Protein AF-A0A8W4F7F2-F1 (afdb_monomer_lite)

pLDDT: mean 89.52, std 12.86, range [39.97, 97.62]

Structure (mmCIF, N/CA/C/O backbone):
data_AF-A0A8W4F7F2-F1
#
_entry.id   AF-A0A8W4F7F2-F1
#
loop_
_atom_site.group_PDB
_atom_site.id
_atom_site.type_symbol
_atom_site.label_atom_id
_atom_site.label_alt_id
_atom_site.label_comp_id
_atom_site.label_asym_id
_atom_site.label_entity_id
_atom_site.label_seq_id
_atom_site.pdbx_PDB_ins_code
_atom_site.Cartn_x
_atom_site.Cartn_y
_atom_site.Cartn_z
_atom_site.occupancy
_atom_site.B_iso_or_equiv
_atom_site.auth_seq_id
_atom_site.auth_comp_id
_atom_site.auth_asym_id
_atom_site.auth_atom_id
_atom_site.pdbx_PDB_model_num
ATOM 1 N N . MET A 1 1 ? -15.355 3.165 -2.096 1.00 92.69 1 MET A N 1
ATOM 2 C CA . MET A 1 1 ? -15.392 3.147 -0.621 1.00 92.69 1 MET A CA 1
ATOM 3 C C . MET A 1 1 ? -16.665 2.449 -0.189 1.00 92.69 1 MET A C 1
ATOM 5 O O . MET A 1 1 ? -17.707 2.718 -0.776 1.00 92.69 1 MET A O 1
ATOM 9 N N . ILE A 1 2 ? -16.573 1.542 0.776 1.00 95.56 2 ILE A N 1
ATOM 10 C CA . ILE A 1 2 ? -17.710 0.838 1.375 1.00 95.56 2 ILE A CA 1
ATOM 11 C C . ILE A 1 2 ? -17.670 1.126 2.873 1.00 95.56 2 ILE A C 1
ATOM 13 O O . ILE A 1 2 ? -16.602 1.048 3.472 1.00 95.56 2 ILE A O 1
ATOM 17 N N . LYS A 1 3 ? -18.817 1.466 3.459 1.00 94.94 3 LYS A N 1
ATOM 18 C CA . LYS A 1 3 ? -18.972 1.673 4.901 1.00 94.94 3 LYS A CA 1
ATOM 19 C C . LYS A 1 3 ? -19.854 0.566 5.466 1.00 94.94 3 LYS A C 1
ATOM 21 O O . LYS A 1 3 ? -20.820 0.165 4.818 1.00 94.94 3 LYS A O 1
ATOM 26 N N . GLY A 1 4 ? -19.518 0.075 6.647 1.00 94.06 4 GLY A N 1
ATOM 27 C CA . GLY A 1 4 ? -20.281 -0.945 7.359 1.00 94.06 4 GLY A CA 1
ATOM 28 C C . GLY A 1 4 ? -19.916 -0.956 8.834 1.00 94.06 4 GLY A C 1
ATOM 29 O O . GLY A 1 4 ? -19.192 -0.078 9.290 1.00 94.06 4 GLY A O 1
ATOM 30 N N . SER A 1 5 ? -20.395 -1.952 9.573 1.00 93.00 5 SER A N 1
ATOM 31 C CA . SER A 1 5 ? -20.025 -2.135 10.973 1.00 93.00 5 SER A CA 1
ATOM 32 C C . SER A 1 5 ? -19.712 -3.594 11.285 1.00 93.00 5 SER A C 1
ATOM 34 O O . SER A 1 5 ? -20.298 -4.518 10.715 1.00 93.00 5 SER A O 1
ATOM 36 N N . ILE A 1 6 ? -18.757 -3.805 12.187 1.00 87.19 6 ILE A N 1
ATOM 37 C CA . ILE A 1 6 ? -18.336 -5.118 12.675 1.00 87.19 6 ILE A CA 1
ATOM 38 C C . ILE A 1 6 ? -18.380 -5.056 14.198 1.00 87.19 6 ILE A C 1
ATOM 40 O O . ILE A 1 6 ? -17.715 -4.230 14.806 1.00 87.19 6 ILE A O 1
ATOM 44 N N . GLN A 1 7 ? -19.195 -5.909 14.827 1.00 89.62 7 GLN A N 1
ATOM 45 C CA . GLN A 1 7 ? -19.369 -5.934 16.292 1.00 89.62 7 GLN A CA 1
ATOM 46 C C . GLN A 1 7 ? -19.774 -4.575 16.908 1.00 89.62 7 GLN A C 1
ATOM 48 O O . GLN A 1 7 ? -19.492 -4.306 18.072 1.00 89.62 7 GLN A O 1
ATOM 53 N N . GLY A 1 8 ? -20.468 -3.730 16.139 1.00 88.31 8 GLY A N 1
ATOM 54 C CA . GLY A 1 8 ? -20.888 -2.396 16.575 1.00 88.31 8 GLY A CA 1
ATOM 55 C C . GLY A 1 8 ? -19.835 -1.298 16.395 1.00 88.31 8 GLY A C 1
ATOM 56 O O . GLY A 1 8 ? -20.120 -0.156 16.739 1.00 88.31 8 GLY A O 1
ATOM 57 N N . GLU A 1 9 ? -18.660 -1.612 15.842 1.00 86.50 9 GLU A N 1
ATOM 58 C CA . GLU A 1 9 ? -17.654 -0.626 15.434 1.00 86.50 9 GLU A CA 1
ATOM 59 C C . GLU A 1 9 ? -17.806 -0.326 13.936 1.00 86.50 9 GLU A C 1
ATOM 61 O O . GLU A 1 9 ? -17.881 -1.250 13.121 1.00 86.50 9 GLU A O 1
ATOM 66 N N . ASP A 1 10 ? -17.880 0.955 13.568 1.00 91.94 10 ASP A N 1
ATOM 67 C CA . ASP A 1 10 ? -17.946 1.384 12.167 1.00 91.94 10 ASP A CA 1
ATOM 68 C C . ASP A 1 10 ? -16.609 1.126 11.468 1.00 91.94 10 ASP A C 1
ATOM 70 O O . ASP A 1 10 ? -15.556 1.421 12.022 1.00 91.94 10 ASP A O 1
ATOM 74 N N . VAL A 1 11 ? -16.645 0.597 10.246 1.00 92.44 11 VAL A N 1
ATOM 75 C CA . VAL A 1 11 ? -15.466 0.277 9.434 1.00 92.44 11 VAL A CA 1
ATOM 76 C C . VAL A 1 11 ? -15.651 0.832 8.029 1.00 92.44 11 VAL A C 1
ATOM 78 O O . VAL A 1 11 ? -16.699 0.649 7.397 1.00 92.44 11 VAL A O 1
ATOM 81 N N . THR A 1 12 ? -14.598 1.460 7.511 1.00 95.00 12 THR A N 1
ATOM 82 C CA . THR A 1 12 ? -14.543 1.946 6.131 1.00 95.00 12 THR A CA 1
ATOM 83 C C . THR A 1 12 ? -13.520 1.134 5.347 1.00 95.00 12 THR A C 1
ATOM 85 O O . THR A 1 12 ? -12.358 1.054 5.725 1.00 95.00 12 THR A O 1
ATOM 88 N N . ILE A 1 13 ? -13.928 0.543 4.223 1.00 95.50 13 ILE A N 1
ATOM 89 C CA . ILE A 1 13 ? -13.027 -0.167 3.308 1.00 95.50 13 ILE A CA 1
ATOM 90 C C . ILE A 1 13 ? -12.865 0.647 2.024 1.00 95.50 13 ILE A C 1
ATOM 92 O O . ILE A 1 13 ? -13.836 0.978 1.329 1.00 95.50 13 ILE A O 1
ATOM 96 N N . VAL A 1 14 ? -11.618 0.941 1.673 1.00 96.94 14 VAL A N 1
ATOM 97 C CA . VAL A 1 14 ? -11.238 1.593 0.418 1.00 96.94 14 VAL A CA 1
ATOM 98 C C . VAL A 1 14 ? -10.436 0.598 -0.409 1.00 96.94 14 VAL A C 1
ATOM 100 O O . VAL A 1 14 ? -9.406 0.119 0.040 1.00 96.94 14 VAL A O 1
ATOM 103 N N . ASN A 1 15 ? -10.905 0.281 -1.617 1.00 96.94 15 ASN A N 1
ATOM 104 C CA . ASN A 1 15 ? -10.162 -0.555 -2.556 1.00 96.94 15 ASN A CA 1
ATOM 105 C C . ASN A 1 15 ? -9.516 0.331 -3.631 1.00 96.94 15 ASN A C 1
ATOM 107 O O . ASN A 1 15 ? -10.236 1.086 -4.290 1.00 96.94 15 ASN A O 1
ATOM 111 N N . ILE A 1 16 ? -8.193 0.261 -3.787 1.00 97.06 16 ILE A N 1
ATOM 112 C CA . ILE A 1 16 ? -7.419 1.051 -4.752 1.00 97.06 16 ILE A CA 1
ATOM 113 C C . ILE A 1 16 ? -6.769 0.111 -5.768 1.00 97.06 16 ILE A C 1
ATOM 115 O O . ILE A 1 16 ? -6.025 -0.790 -5.397 1.00 97.06 16 ILE A O 1
ATOM 119 N N . TYR A 1 17 ? -6.994 0.384 -7.053 1.00 96.50 17 TYR A N 1
ATOM 120 C CA . TYR A 1 17 ? -6.260 -0.239 -8.154 1.00 96.50 17 TYR A CA 1
ATOM 121 C C . TYR A 1 17 ? -5.456 0.829 -8.879 1.00 96.50 17 TYR A C 1
ATOM 123 O O . TYR A 1 17 ? -6.024 1.720 -9.515 1.00 96.50 17 TYR A O 1
ATOM 131 N N . ALA A 1 18 ? -4.135 0.764 -8.760 1.00 97.62 18 ALA A N 1
ATOM 132 C CA . ALA A 1 18 ? -3.250 1.723 -9.400 1.00 97.62 18 ALA A CA 1
ATOM 133 C C . ALA A 1 18 ? -2.909 1.296 -10.839 1.00 97.62 18 ALA A C 1
ATOM 135 O O . ALA A 1 18 ? -2.773 0.103 -11.111 1.00 97.62 18 ALA A O 1
ATOM 136 N N . PRO A 1 19 ? -2.720 2.244 -11.772 1.00 97.19 19 PRO A N 1
ATOM 137 C CA . PRO A 1 19 ? -2.229 1.930 -13.111 1.00 97.19 19 PRO A CA 1
ATOM 138 C C . PRO A 1 19 ? -0.772 1.448 -13.069 1.00 97.19 19 PRO A C 1
ATOM 140 O O . PRO A 1 19 ? 0.016 1.937 -12.269 1.00 97.19 19 PRO A O 1
ATOM 143 N N . ASN A 1 20 ? -0.367 0.582 -14.003 1.00 93.88 20 ASN A N 1
ATOM 144 C CA . ASN A 1 20 ? 1.019 0.085 -14.096 1.00 93.88 20 ASN A CA 1
ATOM 145 C C . ASN A 1 20 ? 2.074 1.204 -14.214 1.00 93.88 20 ASN A C 1
ATOM 147 O O . ASN A 1 20 ? 3.204 1.060 -13.750 1.00 93.88 20 ASN A O 1
ATOM 151 N N . THR A 1 21 ? 1.714 2.319 -14.856 1.00 93.88 21 THR A N 1
ATOM 152 C CA . THR A 1 21 ? 2.600 3.470 -15.067 1.00 93.88 21 THR A CA 1
ATOM 153 C C . THR A 1 21 ? 2.213 4.604 -14.131 1.00 93.88 21 THR A C 1
ATOM 155 O O . THR A 1 21 ? 1.059 5.024 -14.106 1.00 93.88 21 THR A O 1
ATOM 158 N N . GLY A 1 22 ? 3.189 5.146 -13.399 1.00 94.81 22 GLY A N 1
ATOM 159 C CA . GLY A 1 22 ? 2.963 6.277 -12.493 1.00 94.81 22 GLY A CA 1
ATOM 160 C C . GLY A 1 22 ? 2.145 5.927 -11.246 1.00 94.81 22 GLY A C 1
ATOM 161 O O . GLY A 1 22 ? 1.639 6.836 -10.588 1.00 94.81 22 GLY A O 1
ATOM 162 N N . ALA A 1 23 ? 2.030 4.636 -10.907 1.00 97.25 23 ALA A N 1
ATOM 163 C CA . ALA A 1 23 ? 1.313 4.153 -9.729 1.00 97.25 23 ALA A CA 1
ATOM 164 C C . ALA A 1 23 ? 1.632 4.924 -8.434 1.00 97.25 23 ALA A C 1
ATOM 166 O O . ALA A 1 23 ? 0.678 5.355 -7.785 1.00 97.25 23 ALA A O 1
ATOM 167 N N . PRO A 1 24 ? 2.908 5.181 -8.058 1.00 97.12 24 PRO A N 1
ATOM 168 C CA . PRO A 1 24 ? 3.188 5.842 -6.786 1.00 97.12 24 PRO A CA 1
ATOM 169 C C . PRO A 1 24 ? 2.541 7.227 -6.685 1.00 97.12 24 PRO A C 1
ATOM 171 O O . PRO A 1 24 ? 1.925 7.562 -5.675 1.00 97.12 24 PRO A O 1
ATOM 174 N N . ARG A 1 25 ? 2.618 8.008 -7.771 1.00 97.00 25 ARG A N 1
ATOM 175 C CA . ARG A 1 25 ? 2.017 9.343 -7.862 1.00 97.00 25 ARG A CA 1
ATOM 176 C C . ARG A 1 25 ? 0.491 9.281 -7.863 1.00 97.00 25 ARG A C 1
ATOM 178 O O . ARG A 1 25 ? -0.150 10.109 -7.226 1.00 97.00 25 ARG A O 1
ATOM 185 N N . TYR A 1 26 ? -0.085 8.308 -8.567 1.00 97.12 26 TYR A N 1
ATOM 186 C CA . TYR A 1 26 ? -1.532 8.101 -8.600 1.00 97.12 26 TYR A CA 1
ATOM 187 C C . TYR A 1 26 ? -2.093 7.799 -7.205 1.00 97.12 26 TYR A C 1
ATOM 189 O O . TYR A 1 26 ? -3.056 8.430 -6.776 1.00 97.12 26 TYR A O 1
ATOM 197 N N . ILE A 1 27 ? -1.451 6.888 -6.470 1.00 97.38 27 ILE A N 1
ATOM 198 C CA . ILE A 1 27 ? -1.860 6.519 -5.109 1.00 97.38 27 ILE A CA 1
ATOM 199 C C . ILE A 1 27 ? -1.718 7.713 -4.171 1.00 97.38 27 ILE A C 1
ATOM 201 O O . ILE A 1 27 ? -2.647 8.012 -3.429 1.00 97.38 27 ILE A O 1
ATOM 205 N N . GLN A 1 28 ? -0.592 8.429 -4.234 1.00 96.31 28 GLN A N 1
ATOM 206 C CA . GLN A 1 28 ? -0.374 9.626 -3.423 1.00 96.31 28 GLN A CA 1
ATOM 207 C C . GLN A 1 28 ? -1.475 10.673 -3.646 1.00 96.31 28 GLN A C 1
ATOM 209 O O . GLN A 1 28 ? -1.946 11.280 -2.684 1.00 96.31 28 GLN A O 1
ATOM 214 N N . GLN A 1 29 ? -1.913 10.861 -4.895 1.00 96.44 29 GLN A N 1
ATOM 215 C CA . GLN A 1 29 ? -3.010 11.768 -5.212 1.00 96.44 29 GLN A CA 1
ATOM 216 C C . GLN A 1 29 ? -4.331 11.276 -4.613 1.00 96.44 29 GLN A C 1
ATOM 218 O O . GLN A 1 29 ? -4.973 12.034 -3.896 1.00 96.44 29 GLN A O 1
ATOM 223 N N . ILE A 1 30 ? -4.694 10.003 -4.816 1.00 96.44 30 ILE A N 1
ATOM 224 C CA . ILE A 1 30 ? -5.929 9.442 -4.246 1.00 96.44 30 ILE A CA 1
ATOM 225 C C . ILE A 1 30 ? -5.956 9.585 -2.728 1.00 96.44 30 ILE A C 1
ATOM 227 O O . ILE A 1 30 ? -6.949 10.056 -2.187 1.00 96.44 30 ILE A O 1
ATOM 231 N N . LEU A 1 31 ? -4.876 9.204 -2.043 1.00 95.88 31 LEU A N 1
ATOM 232 C CA . LEU A 1 31 ? -4.783 9.299 -0.585 1.00 95.88 31 LEU A CA 1
ATOM 233 C C . LEU A 1 31 ? -4.920 10.744 -0.098 1.00 95.88 31 LEU A C 1
ATOM 235 O O . LEU A 1 31 ? -5.490 10.988 0.961 1.00 95.88 31 LEU A O 1
ATOM 239 N N . THR A 1 32 ? -4.421 11.702 -0.880 1.00 95.75 32 THR A N 1
ATOM 240 C CA . THR A 1 32 ? -4.567 13.133 -0.599 1.00 95.75 32 THR A CA 1
ATOM 241 C C . THR A 1 32 ? -6.015 13.583 -0.770 1.00 95.75 32 THR A C 1
ATOM 243 O O . THR A 1 32 ? -6.548 14.257 0.111 1.00 95.75 32 THR A O 1
ATOM 246 N N . ASP A 1 33 ? -6.661 13.174 -1.861 1.00 95.94 33 ASP A N 1
ATOM 247 C CA . ASP A 1 33 ? -8.038 13.545 -2.194 1.00 95.94 33 ASP A CA 1
ATOM 248 C C . ASP A 1 33 ? -9.038 13.002 -1.164 1.00 95.94 33 ASP A C 1
ATOM 250 O O . ASP A 1 33 ? -9.975 13.700 -0.782 1.00 95.94 33 ASP A O 1
ATOM 254 N N . ILE A 1 34 ? -8.809 11.781 -0.670 1.00 95.00 34 ILE A N 1
ATOM 255 C CA . ILE A 1 34 ? -9.672 11.129 0.327 1.00 95.00 34 ILE A CA 1
ATOM 256 C C . ILE A 1 34 ? -9.185 11.329 1.766 1.00 95.00 34 ILE A C 1
ATOM 258 O O . ILE A 1 34 ? -9.741 10.727 2.680 1.00 95.00 34 ILE A O 1
ATOM 262 N N . LYS A 1 35 ? -8.162 12.162 2.011 1.00 94.12 35 LYS A N 1
ATOM 263 C CA . LYS A 1 35 ? -7.542 12.316 3.342 1.00 94.12 35 LYS A CA 1
ATOM 264 C C . LYS A 1 35 ? -8.557 12.654 4.439 1.00 94.12 35 LYS A C 1
ATOM 266 O O . LYS A 1 35 ? -8.411 12.190 5.565 1.00 94.12 35 LYS A O 1
ATOM 271 N N . GLY A 1 36 ? -9.570 13.459 4.111 1.00 93.81 36 GLY A N 1
ATOM 272 C CA . GLY A 1 36 ? -10.643 13.836 5.039 1.00 93.81 36 GLY A CA 1
ATOM 273 C C . GLY A 1 36 ? -11.598 12.694 5.399 1.00 93.81 36 GLY A C 1
ATOM 274 O O . GLY A 1 36 ? -12.254 12.770 6.432 1.00 93.81 36 GLY A O 1
ATOM 275 N N . ASP A 1 37 ? -11.641 11.640 4.582 1.00 92.69 37 ASP A N 1
ATOM 276 C CA . ASP A 1 37 ? -12.469 10.453 4.796 1.00 92.69 37 ASP A CA 1
ATOM 277 C C . ASP A 1 37 ? -11.705 9.304 5.482 1.00 92.69 37 ASP A C 1
ATOM 279 O O . ASP A 1 37 ? -12.324 8.306 5.847 1.00 92.69 37 ASP A O 1
ATOM 283 N N . ILE A 1 38 ? -10.375 9.409 5.639 1.00 93.25 38 ILE A N 1
ATOM 284 C CA . ILE A 1 38 ? -9.546 8.386 6.296 1.00 93.25 38 ILE A CA 1
ATOM 285 C C . ILE A 1 38 ? -9.537 8.618 7.813 1.00 93.25 38 ILE A C 1
ATOM 287 O O . ILE A 1 38 ? -8.829 9.486 8.342 1.00 93.25 38 ILE A O 1
ATOM 291 N N . ASP A 1 39 ? -10.257 7.768 8.533 1.00 91.75 39 ASP A N 1
ATOM 292 C CA . ASP A 1 39 ? -10.290 7.702 9.997 1.00 91.75 39 ASP A CA 1
ATOM 293 C C . ASP A 1 39 ? -9.500 6.498 10.552 1.00 91.75 39 ASP A C 1
ATOM 295 O O . ASP A 1 39 ? -8.786 5.809 9.822 1.00 91.75 39 ASP A O 1
ATOM 299 N N . GLU A 1 40 ? -9.576 6.281 11.868 1.00 88.88 40 GLU A N 1
ATOM 300 C CA . GLU A 1 40 ? -8.886 5.188 12.577 1.00 88.88 40 GLU A CA 1
ATOM 301 C C . GLU A 1 40 ? -9.378 3.789 12.152 1.00 88.88 40 GLU A C 1
ATOM 303 O O . GLU A 1 40 ? -8.628 2.817 12.226 1.00 88.88 40 GLU A O 1
ATOM 308 N N . ASN A 1 41 ? -10.603 3.687 11.628 1.00 90.56 41 ASN A N 1
ATOM 309 C CA . ASN A 1 41 ? -11.236 2.426 11.235 1.00 90.56 41 ASN A CA 1
ATOM 310 C C . ASN A 1 41 ? -11.231 2.221 9.712 1.00 90.56 41 ASN A C 1
ATOM 312 O O . ASN A 1 41 ? -11.961 1.378 9.174 1.00 90.56 41 ASN A O 1
ATOM 316 N N . THR A 1 42 ? -10.423 3.007 9.000 1.00 93.44 42 THR A N 1
ATOM 317 C CA . THR A 1 42 ? -10.285 2.917 7.553 1.00 93.44 42 THR A CA 1
ATOM 318 C C . THR A 1 42 ? -9.216 1.896 7.178 1.00 93.44 42 THR A C 1
ATOM 320 O O . THR A 1 42 ? -8.037 2.057 7.489 1.00 93.44 42 THR A O 1
ATOM 323 N N . ILE A 1 43 ? -9.631 0.867 6.440 1.00 94.88 43 ILE A N 1
ATOM 324 C CA . ILE A 1 43 ? -8.752 -0.141 5.849 1.00 94.88 43 ILE A CA 1
ATOM 325 C C . ILE A 1 43 ? -8.660 0.129 4.350 1.00 94.88 43 ILE A C 1
ATOM 327 O O . ILE A 1 43 ? -9.660 0.094 3.626 1.00 94.88 43 ILE A O 1
ATOM 331 N N . ILE A 1 44 ? -7.446 0.373 3.871 1.00 96.81 44 ILE A N 1
ATOM 332 C CA . ILE A 1 44 ? -7.160 0.545 2.450 1.00 96.81 44 ILE A CA 1
ATOM 333 C C . ILE A 1 44 ? -6.554 -0.753 1.936 1.00 96.81 44 ILE A C 1
ATOM 335 O O . ILE A 1 44 ? -5.524 -1.207 2.421 1.00 96.81 44 ILE A O 1
ATOM 339 N N . VAL A 1 45 ? -7.190 -1.361 0.949 1.00 96.50 45 VAL A N 1
ATOM 340 C CA . VAL A 1 45 ? -6.734 -2.596 0.312 1.00 96.50 45 VAL A CA 1
ATOM 341 C C . VAL A 1 45 ? -6.534 -2.366 -1.173 1.00 96.50 45 VAL A C 1
ATOM 343 O O . VAL A 1 45 ? -7.174 -1.496 -1.759 1.00 96.50 45 VAL A O 1
ATOM 346 N N . GLY A 1 46 ? -5.685 -3.170 -1.797 1.00 95.69 46 GLY A N 1
ATOM 347 C CA . GLY A 1 46 ? -5.697 -3.320 -3.247 1.00 95.69 46 GLY A CA 1
ATOM 348 C C . GLY A 1 46 ? -4.320 -3.448 -3.874 1.00 95.69 46 GLY A C 1
ATOM 349 O O . GLY A 1 46 ? -3.293 -3.477 -3.187 1.00 95.69 46 GLY A O 1
ATOM 350 N N . ASP A 1 47 ? -4.340 -3.545 -5.201 1.00 97.25 47 ASP A N 1
ATOM 351 C CA . ASP A 1 47 ? -3.148 -3.631 -6.033 1.00 97.25 47 ASP A CA 1
ATOM 352 C C . ASP A 1 47 ? -2.625 -2.224 -6.323 1.00 97.25 47 ASP A C 1
ATOM 354 O O . ASP A 1 47 ? -3.161 -1.459 -7.133 1.00 97.25 47 ASP A O 1
ATOM 358 N N . LEU A 1 48 ? -1.544 -1.884 -5.631 1.00 96.31 48 LEU A N 1
ATOM 359 C CA . LEU A 1 48 ? -0.872 -0.604 -5.768 1.00 96.31 48 LEU A CA 1
ATOM 360 C C . LEU A 1 48 ? 0.091 -0.584 -6.959 1.00 96.31 48 LEU A C 1
ATOM 362 O O . LEU A 1 48 ? 0.684 0.460 -7.234 1.00 96.31 48 LEU A O 1
ATOM 366 N N . ASN A 1 49 ? 0.324 -1.715 -7.635 1.00 95.88 49 ASN A N 1
ATOM 367 C CA . ASN A 1 49 ? 1.323 -1.847 -8.700 1.00 95.88 49 ASN A CA 1
ATOM 368 C C . ASN A 1 49 ? 2.710 -1.271 -8.329 1.00 95.88 49 ASN A C 1
ATOM 370 O O . ASN A 1 49 ? 3.512 -0.904 -9.187 1.00 95.88 49 ASN A O 1
ATOM 374 N N . THR A 1 50 ? 3.005 -1.164 -7.028 1.00 95.19 50 THR A N 1
ATOM 375 C CA . THR A 1 50 ? 4.185 -0.483 -6.488 1.00 95.19 50 THR A CA 1
ATOM 376 C C . THR A 1 50 ? 4.671 -1.200 -5.236 1.00 95.19 50 THR A C 1
ATOM 378 O O . THR A 1 50 ? 4.000 -1.142 -4.212 1.00 95.19 50 THR A O 1
ATOM 381 N N . PRO A 1 51 ? 5.876 -1.787 -5.267 1.00 95.69 51 PRO A N 1
ATOM 382 C CA . PRO A 1 51 ? 6.548 -2.255 -4.058 1.00 95.69 51 PRO A CA 1
ATOM 383 C C . PRO A 1 51 ? 6.920 -1.057 -3.169 1.00 95.69 51 PRO A C 1
ATOM 385 O O . PRO A 1 51 ? 7.633 -0.166 -3.640 1.00 95.69 51 PRO A O 1
ATOM 388 N N . LEU A 1 52 ? 6.470 -1.032 -1.910 1.00 94.69 52 LEU A N 1
ATOM 389 C CA . LEU A 1 52 ? 6.678 0.096 -0.982 1.00 94.69 52 LEU A CA 1
ATOM 390 C C . LEU A 1 52 ? 8.096 0.145 -0.392 1.00 94.69 52 LEU A C 1
ATOM 392 O O . LEU A 1 52 ? 8.619 1.214 -0.085 1.00 94.69 52 LEU A O 1
ATOM 396 N N . THR A 1 53 ? 8.750 -1.008 -0.272 1.00 92.69 53 THR A N 1
ATOM 397 C CA . THR A 1 53 ? 10.097 -1.159 0.287 1.00 92.69 53 THR A CA 1
ATOM 398 C C . THR A 1 53 ? 10.995 -1.975 -0.644 1.00 92.69 53 THR A C 1
ATOM 400 O O . THR A 1 53 ? 10.532 -2.706 -1.521 1.00 92.69 53 THR A O 1
ATOM 403 N N . SER A 1 54 ? 12.316 -1.925 -0.439 1.00 93.19 54 SER A N 1
ATOM 404 C CA . SER A 1 54 ? 13.237 -2.837 -1.140 1.00 93.19 54 SER A CA 1
ATOM 405 C C . SER A 1 54 ? 12.968 -4.306 -0.793 1.00 93.19 54 SER A C 1
ATOM 407 O O . SER A 1 54 ? 13.265 -5.198 -1.590 1.00 93.19 54 SER A O 1
ATOM 409 N N . MET A 1 55 ? 12.375 -4.570 0.377 1.00 93.38 55 MET A N 1
ATOM 410 C CA . MET A 1 55 ? 12.023 -5.919 0.806 1.00 93.38 55 MET A CA 1
ATOM 411 C C . MET A 1 55 ? 10.859 -6.513 0.006 1.00 93.38 55 MET A C 1
ATOM 413 O O . MET A 1 55 ? 10.759 -7.733 -0.117 1.00 93.38 55 MET A O 1
ATOM 417 N N . ASP A 1 56 ? 10.039 -5.661 -0.600 1.00 95.12 56 ASP A N 1
ATOM 418 C CA . ASP A 1 56 ? 8.920 -6.063 -1.449 1.00 95.12 56 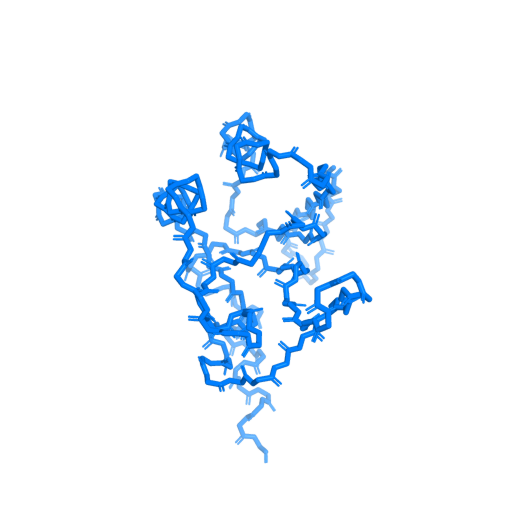ASP A CA 1
ATOM 419 C C . ASP A 1 56 ? 9.367 -6.517 -2.845 1.00 95.12 56 ASP A C 1
ATOM 421 O O . ASP A 1 56 ? 8.545 -6.970 -3.631 1.00 95.12 56 ASP A O 1
ATOM 425 N N . ARG A 1 57 ? 10.664 -6.432 -3.172 1.00 95.44 57 ARG A N 1
ATOM 426 C CA . ARG A 1 57 ? 11.233 -6.876 -4.454 1.00 95.44 57 ARG A CA 1
ATOM 427 C C . ARG A 1 57 ? 12.195 -8.036 -4.240 1.00 95.44 57 ARG A C 1
ATOM 429 O O . ARG A 1 57 ? 13.059 -7.970 -3.363 1.00 95.44 57 ARG A O 1
ATOM 436 N N . SER A 1 58 ? 12.128 -9.065 -5.085 1.00 96.31 58 SER A N 1
ATOM 437 C CA . SER A 1 58 ? 13.116 -10.156 -5.059 1.00 96.31 58 SER A CA 1
ATOM 438 C C . SER A 1 58 ? 14.525 -9.688 -5.405 1.00 96.31 58 SER A C 1
ATOM 440 O O . SER A 1 58 ? 15.495 -10.181 -4.839 1.00 96.31 58 SER A O 1
ATOM 442 N N . SER A 1 59 ? 14.643 -8.671 -6.261 1.00 94.38 59 SER A N 1
ATOM 443 C CA . SER A 1 59 ? 15.923 -8.062 -6.628 1.00 94.38 59 SER A CA 1
ATOM 444 C C . SER A 1 59 ? 16.550 -7.214 -5.517 1.00 94.38 59 SER A C 1
ATOM 446 O O . SER A 1 59 ? 17.700 -6.803 -5.657 1.00 94.38 59 SER A O 1
ATOM 448 N N . ARG A 1 60 ? 15.802 -6.892 -4.448 1.00 93.31 60 ARG A N 1
ATOM 449 C CA . ARG A 1 60 ? 16.203 -5.956 -3.378 1.00 93.31 60 ARG A CA 1
ATOM 450 C C . ARG A 1 60 ? 16.648 -4.575 -3.872 1.00 93.31 60 ARG A C 1
ATOM 452 O O . ARG A 1 60 ? 17.282 -3.823 -3.132 1.00 93.31 60 ARG A O 1
ATOM 459 N N . GLN A 1 61 ? 16.312 -4.219 -5.112 1.00 91.88 61 GLN A N 1
ATOM 460 C CA . GLN A 1 61 ? 16.643 -2.915 -5.672 1.00 91.88 61 GLN A CA 1
ATOM 461 C C . GLN A 1 61 ? 16.016 -1.798 -4.838 1.00 91.88 61 GLN A C 1
ATOM 463 O O . GLN A 1 61 ? 14.884 -1.914 -4.360 1.00 91.88 61 GLN A O 1
ATOM 468 N N . LYS A 1 62 ? 16.756 -0.696 -4.700 1.00 93.50 62 LYS A N 1
ATOM 469 C CA . LYS A 1 62 ? 16.276 0.500 -4.011 1.00 93.50 62 LYS A CA 1
ATOM 470 C C . LYS A 1 62 ? 15.008 1.031 -4.691 1.00 93.50 62 LYS A C 1
ATOM 472 O O . LYS A 1 62 ? 14.878 0.986 -5.917 1.00 93.50 62 LYS A O 1
ATOM 477 N N . THR A 1 63 ? 14.080 1.533 -3.885 1.00 92.50 63 THR A N 1
ATOM 478 C CA . THR A 1 63 ? 12.878 2.220 -4.361 1.00 92.50 63 THR A CA 1
ATOM 479 C C . THR A 1 63 ? 13.251 3.509 -5.099 1.00 92.50 63 THR A C 1
ATOM 481 O O . THR A 1 63 ? 14.303 4.109 -4.855 1.00 92.50 63 THR A O 1
ATOM 484 N N . ASN A 1 64 ? 12.421 3.910 -6.064 1.00 92.44 64 ASN A N 1
ATOM 485 C CA . ASN A 1 64 ? 12.639 5.153 -6.802 1.00 92.44 64 ASN A CA 1
ATOM 486 C C . ASN A 1 64 ? 12.147 6.362 -5.976 1.00 92.44 64 ASN A C 1
ATOM 488 O O . ASN A 1 64 ? 11.551 6.200 -4.911 1.00 92.44 64 ASN A O 1
ATOM 492 N N . LYS A 1 65 ? 12.390 7.581 -6.473 1.00 95.25 65 LYS A N 1
ATOM 493 C CA . LYS A 1 65 ? 12.004 8.818 -5.773 1.00 95.25 65 LYS A CA 1
ATOM 494 C C . LYS A 1 65 ? 10.491 8.969 -5.591 1.00 95.25 65 LYS A C 1
ATOM 496 O O . LYS A 1 65 ? 10.065 9.487 -4.570 1.00 95.25 65 LYS A O 1
ATOM 501 N N . GLU A 1 66 ? 9.688 8.517 -6.551 1.00 95.06 66 GLU A N 1
ATOM 502 C CA . GLU A 1 66 ? 8.225 8.613 -6.466 1.00 95.06 66 GLU A CA 1
ATOM 503 C C . GLU A 1 66 ? 7.669 7.659 -5.403 1.00 95.06 66 GLU A C 1
ATOM 505 O O . GLU A 1 66 ? 6.822 8.043 -4.607 1.00 95.06 66 GLU A O 1
ATOM 510 N N . THR A 1 67 ? 8.192 6.432 -5.333 1.00 95.62 67 THR A N 1
ATOM 511 C CA . THR A 1 67 ? 7.881 5.477 -4.264 1.00 95.62 67 THR A CA 1
ATOM 512 C C . THR A 1 67 ? 8.320 6.006 -2.901 1.00 95.62 67 THR A C 1
ATOM 514 O O . THR A 1 67 ? 7.607 5.821 -1.923 1.00 95.62 67 THR A O 1
ATOM 517 N N . GLN A 1 68 ? 9.470 6.682 -2.822 1.00 95.31 68 GLN A N 1
ATOM 518 C CA . GLN A 1 68 ? 9.911 7.312 -1.579 1.00 95.31 68 GLN A CA 1
ATOM 519 C C . GLN A 1 68 ? 8.960 8.440 -1.145 1.00 95.31 68 GLN A C 1
ATOM 521 O O . GLN A 1 68 ? 8.567 8.478 0.014 1.00 95.31 68 GLN A O 1
ATOM 526 N N . ALA A 1 69 ? 8.518 9.293 -2.072 1.00 95.56 69 ALA A N 1
ATOM 527 C CA . ALA A 1 69 ? 7.527 10.329 -1.780 1.00 95.56 69 ALA A CA 1
ATOM 528 C C . ALA A 1 69 ? 6.165 9.742 -1.360 1.00 95.56 69 ALA A C 1
ATOM 530 O O . ALA A 1 69 ? 5.493 10.297 -0.492 1.00 95.56 69 ALA A O 1
ATOM 531 N N . LEU A 1 70 ? 5.761 8.606 -1.945 1.00 96.50 70 LEU A N 1
ATOM 532 C CA . LEU A 1 70 ? 4.583 7.863 -1.493 1.00 96.50 70 LEU A CA 1
ATOM 533 C C . LEU A 1 70 ? 4.770 7.353 -0.057 1.00 96.50 70 LEU A C 1
ATOM 535 O O . LEU A 1 70 ? 3.871 7.530 0.755 1.00 96.50 70 LEU A O 1
ATOM 539 N N . HIS A 1 71 ? 5.922 6.765 0.272 1.00 94.31 71 HIS A N 1
ATOM 540 C CA . HIS A 1 71 ? 6.220 6.313 1.636 1.00 94.31 71 HIS A CA 1
ATOM 541 C C . HIS A 1 71 ? 6.139 7.467 2.643 1.00 94.31 71 HIS A C 1
ATOM 543 O O . HIS A 1 71 ? 5.493 7.338 3.674 1.00 94.31 71 HIS A O 1
ATOM 549 N N . GLU A 1 72 ? 6.727 8.617 2.319 1.00 94.62 72 GLU A N 1
ATOM 550 C CA . GLU A 1 72 ? 6.655 9.814 3.164 1.00 94.62 72 GLU A CA 1
ATOM 551 C C . GLU A 1 72 ? 5.209 10.307 3.345 1.00 94.62 72 GLU A C 1
ATOM 553 O O . GLU A 1 72 ? 4.829 10.723 4.438 1.00 94.62 72 GLU A O 1
ATOM 558 N N . ALA A 1 73 ? 4.375 10.234 2.302 1.00 94.88 73 ALA A N 1
ATOM 559 C CA . ALA A 1 73 ? 2.959 10.585 2.401 1.00 94.88 73 ALA A CA 1
ATOM 560 C C . ALA A 1 73 ? 2.168 9.602 3.279 1.00 94.88 73 ALA A C 1
ATOM 562 O O . ALA A 1 73 ? 1.298 10.034 4.033 1.00 94.88 73 ALA A O 1
ATOM 563 N N . LEU A 1 74 ? 2.477 8.302 3.207 1.00 95.44 74 LEU A N 1
ATOM 564 C CA . LEU A 1 74 ? 1.894 7.288 4.088 1.00 95.44 74 LEU A CA 1
ATOM 565 C C . LEU A 1 74 ? 2.262 7.559 5.550 1.00 95.44 74 LEU A C 1
ATOM 567 O O . LEU A 1 74 ? 1.366 7.614 6.391 1.00 95.44 74 LEU A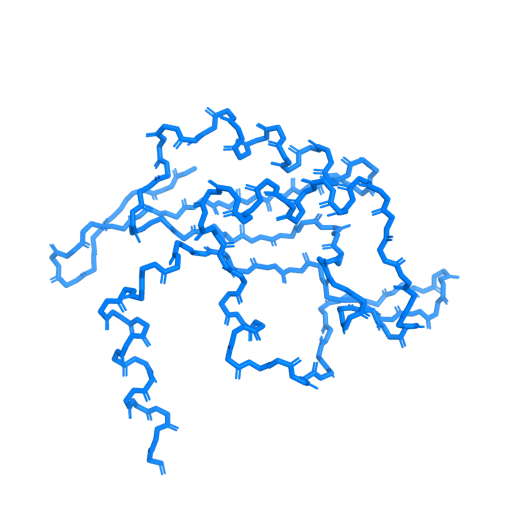 O 1
ATOM 571 N N . ASP A 1 75 ? 3.540 7.835 5.828 1.00 92.94 75 ASP A N 1
ATOM 572 C CA . ASP A 1 75 ? 4.024 8.178 7.170 1.00 92.94 75 ASP A CA 1
ATOM 573 C C . ASP A 1 75 ? 3.327 9.437 7.717 1.00 92.94 75 ASP A C 1
ATOM 575 O O . ASP A 1 75 ? 2.906 9.466 8.867 1.00 92.94 75 ASP A O 1
ATOM 579 N N . GLN A 1 76 ? 3.133 10.470 6.889 1.00 93.06 76 GLN A N 1
ATOM 580 C CA . GLN A 1 76 ? 2.420 11.698 7.278 1.00 93.06 76 GLN A CA 1
ATOM 581 C C . GLN A 1 76 ? 0.926 11.495 7.574 1.00 93.06 76 GLN A C 1
ATOM 583 O O . GLN A 1 76 ? 0.303 12.356 8.199 1.00 93.06 76 GLN A O 1
ATOM 588 N N . MET A 1 77 ? 0.329 10.420 7.062 1.00 93.88 77 MET A N 1
ATOM 589 C CA . MET A 1 77 ? -1.066 10.044 7.314 1.00 93.88 77 MET A CA 1
ATOM 590 C C . MET A 1 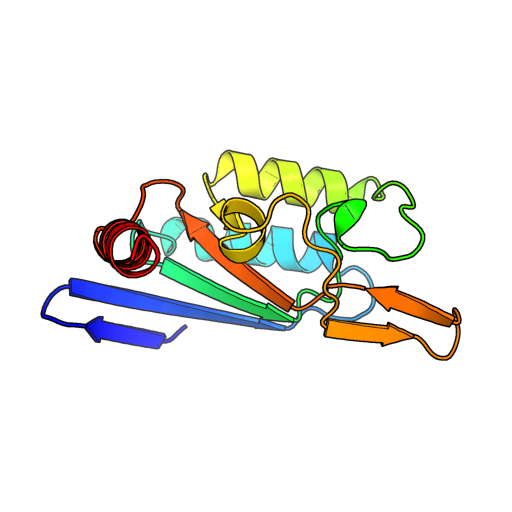77 ? -1.191 8.982 8.412 1.00 93.88 77 MET A C 1
ATOM 592 O O . MET A 1 77 ? -2.300 8.500 8.655 1.00 93.88 77 MET A O 1
ATOM 596 N N . ASP A 1 78 ? -0.070 8.617 9.042 1.00 93.00 78 ASP A N 1
ATOM 597 C CA . ASP A 1 78 ? 0.057 7.510 9.985 1.00 93.00 78 ASP A CA 1
ATOM 598 C C . ASP A 1 78 ? -0.420 6.170 9.401 1.00 93.00 78 ASP A C 1
ATOM 600 O O . ASP A 1 78 ? -0.888 5.310 10.138 1.00 93.00 78 ASP A O 1
ATOM 604 N N . LEU A 1 79 ? -0.331 5.966 8.082 1.00 94.00 79 LEU A N 1
ATOM 605 C CA . LEU A 1 79 ? -0.737 4.719 7.431 1.00 94.00 79 LEU A CA 1
ATOM 606 C C . LEU A 1 79 ? 0.412 3.709 7.421 1.00 94.00 79 LEU A C 1
ATOM 608 O O . LEU A 1 79 ? 1.496 3.981 6.910 1.00 94.00 79 LEU A O 1
ATOM 612 N N . ILE A 1 80 ? 0.151 2.505 7.923 1.00 93.62 80 ILE A N 1
ATOM 613 C CA . ILE A 1 80 ? 1.108 1.397 7.983 1.00 93.62 80 ILE A CA 1
ATOM 614 C C . ILE A 1 80 ? 0.668 0.237 7.091 1.00 93.62 80 ILE A C 1
ATOM 616 O O . ILE A 1 80 ? -0.517 -0.074 7.011 1.00 93.62 80 ILE A O 1
ATOM 620 N N . ASP A 1 81 ? 1.622 -0.454 6.458 1.00 93.81 81 ASP A N 1
ATOM 621 C CA . ASP A 1 81 ? 1.362 -1.755 5.826 1.00 93.81 81 ASP A CA 1
ATOM 622 C C . ASP A 1 81 ? 1.253 -2.828 6.910 1.00 93.81 81 ASP A C 1
ATOM 624 O O . ASP A 1 81 ? 2.259 -3.264 7.480 1.00 93.81 81 ASP A O 1
ATOM 628 N N . ILE A 1 82 ? 0.021 -3.272 7.163 1.00 92.62 82 ILE A N 1
ATOM 629 C CA . ILE A 1 82 ? -0.316 -4.240 8.207 1.00 92.62 82 ILE A CA 1
ATOM 630 C C . ILE A 1 82 ? 0.538 -5.499 8.061 1.00 92.62 82 ILE A C 1
ATOM 632 O O . ILE A 1 82 ? 1.177 -5.946 9.017 1.00 92.62 82 ILE A O 1
ATOM 636 N N . TYR A 1 83 ? 0.594 -6.068 6.855 1.00 91.62 83 TYR A N 1
ATOM 637 C CA . TYR A 1 83 ? 1.334 -7.301 6.610 1.00 91.62 83 TYR A CA 1
ATOM 638 C C . TYR A 1 83 ? 2.820 -7.117 6.942 1.00 91.62 83 TYR A C 1
ATOM 640 O O . TYR A 1 83 ? 3.418 -7.962 7.614 1.00 91.62 83 TYR A O 1
ATOM 648 N N . ARG A 1 84 ? 3.420 -5.993 6.535 1.00 91.38 84 ARG A N 1
ATOM 649 C CA . ARG A 1 84 ? 4.843 -5.724 6.777 1.00 91.38 84 ARG A CA 1
ATOM 650 C C . ARG A 1 84 ? 5.144 -5.422 8.247 1.00 91.38 84 ARG A C 1
ATOM 652 O O . ARG A 1 84 ? 6.212 -5.807 8.722 1.00 91.38 84 ARG A O 1
ATOM 659 N N . THR A 1 85 ? 4.204 -4.835 8.988 1.00 90.75 85 THR A N 1
ATOM 660 C CA . THR A 1 85 ? 4.301 -4.667 10.448 1.00 90.75 85 THR A CA 1
ATOM 661 C C . THR A 1 85 ? 4.375 -6.011 11.175 1.00 90.75 85 THR A C 1
ATOM 663 O O . THR A 1 85 ? 5.155 -6.161 12.116 1.00 90.75 85 THR A O 1
ATOM 666 N N . PHE A 1 86 ? 3.596 -7.005 10.741 1.00 87.50 86 PHE A N 1
ATOM 667 C CA . PHE A 1 86 ? 3.607 -8.350 11.330 1.00 87.50 86 PHE A CA 1
ATOM 668 C C . PHE A 1 86 ? 4.763 -9.225 10.839 1.00 87.50 86 PHE A C 1
ATOM 670 O O . PHE A 1 86 ? 5.267 -10.066 11.584 1.00 87.50 86 PHE A O 1
ATOM 677 N N . HIS A 1 87 ? 5.201 -9.015 9.599 1.00 89.44 87 HIS A N 1
ATOM 678 C CA . HIS A 1 87 ? 6.185 -9.849 8.920 1.00 89.44 87 HIS A CA 1
ATOM 679 C C . HIS A 1 87 ? 7.331 -9.009 8.322 1.00 89.44 87 HIS A C 1
ATOM 681 O O . HIS A 1 87 ? 7.570 -9.029 7.106 1.00 89.44 87 HIS A O 1
ATOM 687 N N . PRO A 1 88 ? 8.110 -8.297 9.161 1.00 89.94 88 PRO A N 1
ATOM 688 C CA . PRO A 1 88 ? 9.099 -7.322 8.690 1.00 89.94 88 PRO A CA 1
ATOM 689 C C . PRO A 1 88 ? 10.218 -7.946 7.845 1.00 89.94 88 PRO A C 1
ATOM 691 O O . PRO A 1 88 ? 10.841 -7.263 7.037 1.00 89.94 88 PRO A O 1
ATOM 694 N N . LYS A 1 89 ? 10.472 -9.252 8.007 1.00 90.25 89 LYS A N 1
ATOM 695 C CA . LYS A 1 89 ? 11.523 -9.995 7.293 1.00 90.25 89 LYS A CA 1
ATOM 696 C C . LYS A 1 89 ? 10.992 -11.036 6.300 1.00 90.25 89 LYS A C 1
ATOM 698 O O . LYS A 1 89 ? 11.806 -11.711 5.674 1.00 90.25 89 LYS A O 1
ATOM 703 N N . ALA A 1 90 ? 9.671 -11.189 6.154 1.00 90.81 90 ALA A N 1
ATOM 704 C CA . ALA A 1 90 ? 9.116 -12.203 5.258 1.00 90.81 90 ALA A CA 1
ATOM 705 C C . ALA A 1 9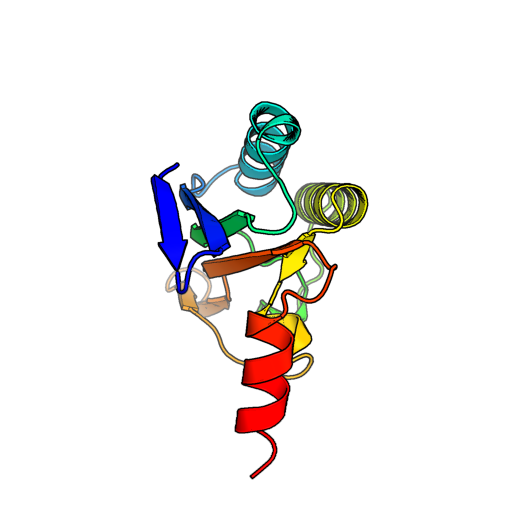0 ? 9.438 -11.905 3.792 1.00 90.81 90 ALA A C 1
ATOM 707 O O . ALA A 1 90 ? 9.410 -10.754 3.341 1.00 90.81 90 ALA A O 1
ATOM 708 N N . ILE A 1 91 ? 9.731 -12.977 3.065 1.00 91.06 91 ILE A N 1
ATOM 709 C CA . ILE A 1 91 ? 10.076 -12.976 1.647 1.00 91.06 91 ILE A CA 1
ATOM 710 C C . ILE A 1 91 ? 8.895 -13.590 0.896 1.00 91.06 91 ILE A C 1
ATOM 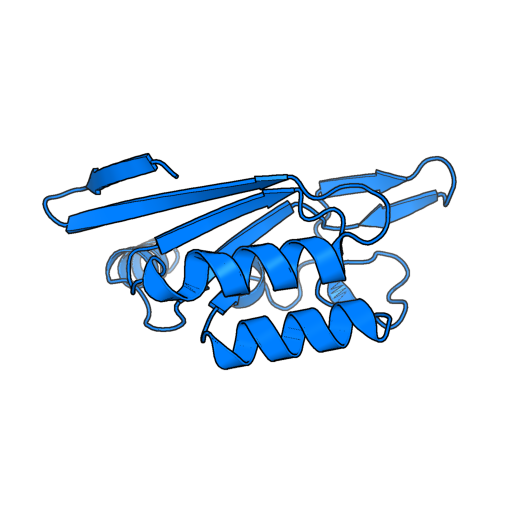712 O O . ILE A 1 91 ? 8.963 -14.711 0.404 1.00 91.06 91 ILE A O 1
ATOM 716 N N . GLU A 1 92 ? 7.786 -12.859 0.887 1.00 93.75 92 GLU A N 1
ATOM 717 C CA . GLU A 1 92 ? 6.548 -13.246 0.213 1.00 93.75 92 GLU A CA 1
ATOM 718 C C . GLU A 1 92 ? 6.176 -12.171 -0.808 1.00 93.75 92 GLU A C 1
ATOM 720 O O . GLU A 1 92 ? 6.381 -10.973 -0.580 1.00 93.75 92 GLU A O 1
ATOM 725 N N . TYR A 1 93 ? 5.663 -12.623 -1.949 1.00 95.75 93 TYR A N 1
ATOM 726 C CA . TYR A 1 93 ? 5.400 -11.813 -3.132 1.00 95.75 93 TYR A CA 1
ATOM 727 C C . TYR A 1 93 ? 4.016 -12.140 -3.676 1.00 95.75 93 TYR A C 1
ATOM 729 O O . TYR A 1 93 ? 3.542 -13.263 -3.517 1.00 95.75 93 TYR A O 1
ATOM 737 N N . THR A 1 94 ? 3.393 -11.176 -4.348 1.00 96.19 94 THR A N 1
ATOM 738 C CA . THR A 1 94 ? 2.039 -11.330 -4.899 1.00 96.19 94 THR A CA 1
ATOM 739 C C . THR A 1 94 ? 2.013 -11.295 -6.427 1.00 96.19 94 THR A C 1
ATOM 741 O O . THR A 1 94 ? 1.044 -11.735 -7.036 1.00 96.19 94 THR A O 1
ATOM 744 N N . PHE A 1 95 ? 3.113 -10.874 -7.059 1.00 96.56 95 PHE A N 1
ATOM 745 C CA . PHE A 1 95 ? 3.237 -10.737 -8.505 1.00 96.56 95 PHE A CA 1
ATOM 746 C C . PHE A 1 95 ? 4.565 -11.299 -9.038 1.00 96.56 95 PHE A C 1
ATOM 748 O O . PHE A 1 95 ? 5.629 -11.092 -8.445 1.00 96.56 95 PHE A O 1
ATOM 755 N N . PHE A 1 96 ? 4.514 -11.968 -10.195 1.00 96.50 96 PHE A N 1
ATOM 756 C CA . PHE A 1 96 ? 5.684 -12.403 -10.963 1.00 96.50 96 PHE A CA 1
ATOM 757 C C . PHE A 1 96 ? 5.722 -11.710 -12.329 1.00 96.50 96 PHE A C 1
ATOM 759 O O . PHE A 1 96 ? 4.798 -11.839 -13.131 1.00 96.50 96 PHE A O 1
ATOM 766 N N . SER A 1 97 ? 6.823 -11.015 -12.615 1.00 94.38 97 SER A N 1
ATOM 767 C CA . SER A 1 97 ? 7.087 -10.416 -13.921 1.00 94.38 97 SER A CA 1
ATOM 768 C C . SER A 1 97 ? 7.840 -11.401 -14.807 1.00 94.38 97 SER A C 1
ATOM 770 O O . SER A 1 97 ? 9.019 -11.668 -14.582 1.00 94.38 97 SER A O 1
ATOM 772 N N . THR A 1 98 ? 7.194 -11.888 -15.865 1.00 96.00 98 THR A N 1
ATOM 773 C CA . THR A 1 98 ? 7.840 -12.740 -16.878 1.00 96.00 98 THR A CA 1
ATOM 774 C C . THR A 1 98 ? 8.913 -11.991 -17.668 1.00 96.00 98 THR A C 1
ATOM 776 O O . THR A 1 98 ? 9.934 -12.575 -18.013 1.00 96.00 98 THR A O 1
ATOM 779 N N . VAL A 1 99 ? 8.709 -10.693 -17.916 1.00 93.88 99 VAL A N 1
ATOM 780 C CA . VAL A 1 99 ? 9.635 -9.844 -18.684 1.00 93.88 99 VAL A CA 1
ATOM 781 C C . VAL A 1 99 ? 10.943 -9.618 -17.929 1.00 93.88 99 VAL A C 1
ATOM 783 O O . VAL A 1 99 ? 12.013 -9.638 -18.528 1.00 93.88 99 VAL A O 1
ATOM 786 N N . LEU A 1 100 ? 10.861 -9.396 -16.616 1.00 90.25 100 LEU A N 1
ATOM 787 C CA . LEU A 1 100 ? 12.034 -9.124 -15.783 1.00 90.25 100 LEU A CA 1
ATOM 788 C C . LEU A 1 100 ? 12.561 -10.373 -15.065 1.00 90.25 100 LEU A C 1
ATOM 790 O O . LEU A 1 100 ? 13.658 -10.331 -14.516 1.00 90.25 100 LEU A O 1
ATOM 794 N N . GLY A 1 101 ? 11.792 -11.464 -15.038 1.00 95.62 101 GLY A N 1
ATOM 795 C CA . GLY A 1 101 ? 12.114 -12.665 -14.267 1.00 95.62 101 GLY A CA 1
ATOM 796 C C . GLY A 1 101 ? 12.153 -12.416 -12.756 1.00 95.62 101 GLY A C 1
ATOM 797 O O . GLY A 1 101 ? 12.919 -13.065 -12.046 1.00 95.62 101 GLY A O 1
ATOM 798 N N . THR A 1 102 ? 11.382 -11.447 -12.253 1.00 96.38 102 THR A N 1
ATOM 799 C CA . THR A 1 102 ? 11.420 -11.012 -10.848 1.00 96.38 102 THR A CA 1
ATOM 800 C C . THR A 1 102 ? 10.070 -11.140 -10.159 1.00 96.38 102 THR A C 1
ATOM 802 O O . THR A 1 102 ? 9.015 -11.071 -10.789 1.00 96.38 102 THR A O 1
ATOM 805 N N . PHE A 1 103 ? 10.114 -11.295 -8.835 1.00 97.56 103 PHE A N 1
ATOM 806 C CA . PHE A 1 103 ? 8.935 -11.309 -7.979 1.00 97.56 103 PHE A CA 1
ATOM 807 C C . PHE A 1 103 ? 8.818 -9.988 -7.226 1.00 97.56 103 PHE A C 1
ATOM 809 O O . PHE A 1 103 ? 9.823 -9.374 -6.846 1.00 97.56 103 PHE A O 1
ATOM 816 N N . SER A 1 104 ? 7.587 -9.535 -7.025 1.00 96.44 104 SER A N 1
ATOM 817 C CA . SER A 1 104 ? 7.278 -8.316 -6.286 1.00 96.44 104 SER A CA 1
ATOM 818 C C . SER A 1 104 ? 6.013 -8.486 -5.451 1.00 96.44 104 SER A C 1
ATOM 820 O O . SER A 1 104 ? 5.100 -9.214 -5.831 1.00 96.44 104 SER A O 1
ATOM 822 N N . LYS A 1 105 ? 5.956 -7.820 -4.301 1.00 96.88 105 LYS A N 1
ATOM 823 C CA . LYS A 1 105 ? 4.716 -7.577 -3.562 1.00 96.88 105 LYS A CA 1
ATOM 824 C C . LYS A 1 105 ? 4.154 -6.241 -4.039 1.00 96.88 105 LYS A C 1
ATOM 826 O O . LYS A 1 105 ? 4.829 -5.223 -3.899 1.00 96.88 105 LYS A O 1
ATOM 831 N N . THR A 1 106 ? 2.972 -6.276 -4.641 1.00 95.75 106 THR A N 1
ATOM 832 C CA . THR A 1 106 ? 2.265 -5.092 -5.165 1.00 95.75 106 THR A CA 1
ATOM 833 C C . THR A 1 106 ? 0.885 -4.918 -4.546 1.00 95.75 106 THR A C 1
ATOM 835 O O . THR A 1 106 ? 0.341 -3.817 -4.582 1.00 95.75 106 THR A O 1
ATOM 838 N N . ASP A 1 107 ? 0.352 -5.968 -3.920 1.00 97.06 107 ASP A N 1
ATOM 839 C CA . ASP A 1 107 ? -0.867 -5.903 -3.125 1.00 97.06 107 ASP A CA 1
ATOM 840 C C . ASP A 1 107 ? -0.532 -5.490 -1.693 1.00 97.06 107 ASP A C 1
ATOM 842 O O . ASP A 1 107 ? 0.353 -6.059 -1.033 1.00 97.06 107 ASP A O 1
ATOM 846 N N . HIS A 1 108 ? -1.246 -4.483 -1.200 1.00 96.31 108 HIS A N 1
ATOM 847 C CA . HIS A 1 108 ? -1.028 -3.924 0.126 1.00 96.31 108 HIS A CA 1
ATOM 848 C C . HIS A 1 108 ? -2.341 -3.794 0.894 1.00 96.31 108 HIS A C 1
ATOM 850 O O . HIS A 1 108 ? -3.415 -3.604 0.325 1.00 96.31 108 HIS A O 1
ATOM 856 N N . VAL A 1 109 ? -2.219 -3.915 2.214 1.00 95.81 109 VAL A N 1
ATOM 857 C CA . VAL A 1 109 ? -3.286 -3.64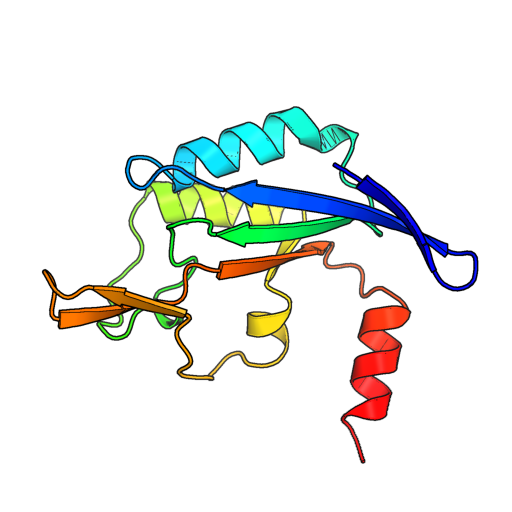4 3.174 1.00 95.81 109 VAL A CA 1
ATOM 858 C C . VAL A 1 109 ? -2.737 -2.587 4.120 1.00 95.81 109 VAL A C 1
ATOM 860 O O . VAL A 1 109 ? -1.775 -2.855 4.842 1.00 95.81 109 VAL A O 1
ATOM 863 N N . LEU A 1 110 ? -3.307 -1.388 4.058 1.00 95.50 110 LEU A N 1
ATOM 864 C CA . LEU A 1 110 ? -2.907 -0.227 4.839 1.00 95.50 110 LEU A CA 1
ATOM 865 C C . LEU A 1 110 ? -3.990 0.130 5.858 1.00 95.50 110 LEU A C 1
ATOM 867 O O . LEU A 1 110 ? -5.182 0.036 5.571 1.00 95.50 110 LEU A O 1
ATOM 871 N N . GLU A 1 111 ? -3.562 0.569 7.031 1.00 92.81 111 GLU A N 1
ATOM 872 C CA . GLU A 1 111 ? -4.421 1.001 8.139 1.00 92.81 111 GLU A CA 1
ATOM 873 C C . GLU A 1 111 ? -3.695 2.094 8.927 1.00 92.81 111 GLU A C 1
ATOM 875 O O . GLU A 1 111 ? -2.467 2.182 8.862 1.00 92.81 111 GLU A O 1
ATOM 880 N N . LYS A 1 112 ? -4.423 2.932 9.670 1.00 89.50 112 LYS A N 1
ATOM 881 C CA . LYS A 1 112 ? -3.782 3.886 10.580 1.00 89.50 112 LYS A CA 1
ATOM 882 C C . LYS A 1 112 ? -3.025 3.176 11.711 1.00 89.50 112 LYS A C 1
ATOM 884 O O . LYS A 1 112 ? -3.445 2.149 12.230 1.00 89.50 112 LYS A O 1
ATOM 889 N N . ALA A 1 113 ? -1.898 3.750 12.124 1.00 75.00 113 ALA A N 1
ATOM 890 C CA . ALA A 1 113 ? -0.971 3.175 13.096 1.00 75.00 113 ALA A CA 1
ATOM 891 C C . ALA A 1 113 ? -1.547 3.059 14.516 1.00 75.00 113 ALA A C 1
ATOM 893 O O . ALA A 1 113 ? -0.993 2.322 15.340 1.00 75.00 113 ALA A O 1
ATOM 894 N N . GLN A 1 114 ? -2.653 3.751 14.821 1.00 65.50 114 GLN A N 1
ATOM 895 C CA . GLN A 1 114 ? -3.440 3.455 16.013 1.00 65.50 114 GLN A CA 1
ATOM 896 C C . GLN A 1 114 ? -3.971 2.035 15.878 1.00 65.50 114 GLN A C 1
ATOM 898 O O . GLN A 1 114 ? -4.890 1.757 15.121 1.00 65.50 114 GLN A O 1
ATOM 903 N N . ILE A 1 115 ? -3.311 1.127 16.597 1.00 56.81 115 ILE A N 1
ATOM 904 C CA . ILE A 1 115 ? -3.617 -0.295 16.626 1.00 56.81 115 ILE A CA 1
ATOM 905 C C . ILE A 1 115 ? -5.106 -0.440 16.932 1.00 56.81 115 ILE A C 1
ATOM 907 O O . ILE A 1 115 ? -5.508 -0.317 18.092 1.00 56.81 115 ILE A O 1
ATOM 911 N N . ASN A 1 116 ? -5.904 -0.729 15.903 1.00 54.62 116 ASN A N 1
ATOM 912 C CA . ASN A 1 116 ? -7.301 -1.064 16.090 1.00 54.62 116 ASN A CA 1
ATOM 913 C C . ASN A 1 116 ? -7.402 -2.171 17.137 1.00 54.62 116 ASN A C 1
ATOM 915 O O . ASN A 1 116 ? -6.572 -3.091 17.173 1.00 54.62 116 ASN A O 1
ATOM 919 N N . LYS A 1 117 ? -8.421 -2.110 18.003 1.00 56.84 117 LYS A N 1
ATOM 920 C CA . LYS A 1 117 ? -8.695 -3.189 18.969 1.00 56.84 117 LYS A CA 1
ATOM 921 C C . LYS A 1 117 ? -8.712 -4.552 18.275 1.00 56.84 117 LYS A C 1
ATOM 923 O O . LYS A 1 117 ? -8.201 -5.515 18.837 1.00 56.84 117 LYS A O 1
ATOM 928 N N . LEU A 1 118 ? -9.196 -4.606 17.032 1.00 53.75 118 LEU A N 1
ATOM 929 C CA . LEU A 1 118 ? -9.166 -5.775 16.150 1.00 53.75 118 LEU A CA 1
ATOM 930 C C . LEU A 1 118 ? -7.737 -6.272 15.864 1.00 53.75 118 LEU A C 1
ATOM 932 O O . LEU A 1 118 ? -7.446 -7.451 16.054 1.00 53.75 118 LEU A O 1
ATOM 936 N N . THR A 1 119 ? -6.809 -5.388 15.499 1.00 54.28 119 THR A N 1
ATOM 937 C CA . THR A 1 119 ? -5.392 -5.717 15.262 1.00 54.28 119 THR A CA 1
ATOM 938 C C . THR A 1 119 ? -4.677 -6.134 16.559 1.00 54.28 119 THR A C 1
ATOM 940 O O . THR A 1 119 ? -3.814 -7.020 16.552 1.00 54.28 119 THR A O 1
ATOM 943 N N . LEU A 1 120 ? -5.069 -5.563 17.703 1.00 57.47 120 LEU A N 1
ATOM 944 C CA . LEU A 1 120 ? -4.597 -5.954 19.038 1.00 57.47 120 LEU A CA 1
ATOM 945 C C . LEU A 1 120 ? -5.136 -7.335 19.460 1.00 57.47 120 LEU A C 1
ATOM 947 O O . LEU A 1 120 ? -4.391 -8.137 20.025 1.00 57.47 120 LEU A O 1
ATOM 951 N N . HIS A 1 121 ? -6.386 -7.645 19.114 1.00 55.12 121 HIS A N 1
ATOM 952 C CA . HIS A 1 121 ? -7.019 -8.942 19.345 1.00 55.12 121 HIS A CA 1
ATOM 953 C C . HIS A 1 121 ? -6.404 -10.039 18.457 1.00 55.12 121 HIS A C 1
ATOM 955 O O . HIS A 1 121 ? -6.049 -11.111 18.941 1.00 55.12 121 HIS A O 1
ATOM 961 N N . LEU A 1 122 ? -6.123 -9.745 17.182 1.00 57.03 122 LEU A N 1
ATOM 962 C CA . LEU A 1 122 ? -5.389 -10.650 16.286 1.00 57.03 122 LEU A CA 1
ATOM 963 C C . LEU A 1 122 ? -3.948 -10.915 16.770 1.00 57.03 122 LEU A C 1
ATOM 965 O O . LEU A 1 122 ? -3.446 -12.032 16.636 1.00 57.03 122 LEU A O 1
ATOM 969 N N . LYS A 1 123 ? -3.287 -9.923 17.391 1.00 61.22 123 LYS A N 1
ATOM 970 C CA . LYS A 1 123 ? -1.986 -10.089 18.080 1.00 61.22 123 LYS A CA 1
ATOM 971 C C . LYS A 1 123 ? -2.051 -10.989 19.318 1.00 61.22 123 LYS A C 1
ATOM 973 O O . LYS A 1 123 ? -1.008 -11.496 19.738 1.00 61.22 123 LYS A O 1
ATOM 978 N N . GLN A 1 124 ? -3.213 -11.118 19.954 1.00 56.06 124 GLN A N 1
ATOM 979 C CA . GLN A 1 124 ? -3.422 -12.019 21.092 1.00 56.06 124 GLN A CA 1
ATOM 980 C C . GLN A 1 124 ? -3.697 -13.448 20.606 1.00 56.06 124 GLN A C 1
ATOM 982 O O . GLN A 1 124 ? -3.113 -14.377 21.147 1.00 56.06 124 GLN A O 1
ATOM 987 N N . LEU A 1 125 ? -4.465 -13.609 19.524 1.00 54.59 125 LEU A N 1
ATOM 988 C CA . LEU A 1 125 ? -4.804 -14.917 18.945 1.00 54.59 125 LEU A CA 1
ATOM 989 C C . LEU A 1 125 ? -3.626 -15.635 18.265 1.00 54.59 125 LEU A C 1
ATOM 991 O O . LEU A 1 125 ? -3.611 -16.855 18.202 1.00 54.59 125 LEU A O 1
ATOM 995 N N . LYS A 1 126 ? -2.624 -14.904 17.758 1.00 56.84 126 LYS A N 1
ATOM 996 C CA . LYS A 1 126 ? -1.410 -15.492 17.150 1.00 56.84 126 LYS A CA 1
ATOM 997 C C . LYS A 1 126 ? -0.287 -15.810 18.156 1.00 56.84 126 LYS A C 1
ATOM 999 O O . LYS A 1 126 ? 0.837 -16.072 17.733 1.00 56.84 126 LYS A O 1
ATOM 1004 N N . ARG A 1 127 ? -0.541 -15.689 19.465 1.00 51.78 127 ARG A N 1
ATOM 1005 C CA . ARG A 1 127 ? 0.435 -15.973 20.538 1.00 51.78 127 ARG A CA 1
ATOM 1006 C C . ARG A 1 127 ? 0.226 -17.323 21.240 1.00 51.78 127 ARG A C 1
ATOM 1008 O O . ARG A 1 127 ? 0.945 -17.596 22.198 1.00 51.78 127 ARG A O 1
ATOM 1015 N N . GLU A 1 128 ? -0.691 -18.145 20.741 1.00 39.97 128 GLU A N 1
ATOM 1016 C CA . GLU A 1 128 ? -0.831 -19.576 21.062 1.00 39.97 128 GLU A CA 1
ATOM 1017 C C . GLU A 1 128 ? -0.224 -20.426 19.939 1.00 39.97 128 GLU A C 1
ATOM 1019 O O . GLU A 1 128 ? 0.378 -21.474 20.265 1.00 39.97 128 GLU A O 1
#

Radius of gyration: 15.19 Å; chains: 1; bounding box: 38×33×40 Å

Secondary structure (DSSP, 8-state):
-EEEEETTEEEEEEE----SSSHHHHHHHHHHHTGGG--TTEEEEEE-SS-SSGGGBTT-PPP-HHHHHHHHHHHHTTEEEHHHHH-TT----SEEETTTTEEE--EEEEEESS--HHHHHHHHHTT-

Organism: Sus scrofa (NCBI:txid9823)

Foldseek 3Di:
DDWDDDPRHIAAEAEDDADLPPLLVVVLVVCVVCLVVADQRYKYWYFSNAFLALLQKPVSDGHDPSSVVSNVSCVVSQKDFLVCVVVVNDNDFDDADPVVRIGGHRITIIGHNPCDVVNVVVVVVVPD

InterPro domains:
  IPR004808 AP endonuclease 1 [PTHR22748] (6-112)
  IPR036691 Endonuclease/exonuclease/phosphatase superfamily [G3DSA:3.60.10.10] (1-127)
  IPR036691 Endonuclease/exonuclease/phosphatase superfamily [SSF56219] (5-112)

Sequence (128 aa):
MIKGSIQGEDVTIVNIYAPNTGAPRYIQQILTDIKGDIDENTIIVGDLNTPLTSMDRSSRQKTNKETQALHEALDQMDLIDIYRTFHPKAIEYTFFSTVLGTFSKTDHVLEKAQINKLTLHLKQLKRE